Protein AF-R0HF66-F1 (afdb_monomer_lite)

Secondary structure (DSSP, 8-state):
-HHHHHHHHHHHHHHHHHHHS-HHHHHHHHHHHTT-GGG--HHHHHHHHHS-HHHHHHH-TT-TTHHHHHHHHHHHHH---

Organism: NCBI:txid81985

pLDDT: mean 76.88, std 8.96, range [42.12, 85.56]

Foldseek 3Di:
DVVVVVLVVVQVVLVVLVVVPPPQLVVCLVCVVVVSLVSHDLSSLVSLVVRDLVSCCSVCVPCSCSSVVSNVSSCVPPVDD

Radius of gyration: 13.15 Å; chains: 1; bounding box: 32×25×34 Å

Structure (mmCIF, N/CA/C/O backbone):
data_AF-R0HF66-F1
#
_entry.id   AF-R0HF66-F1
#
loop_
_atom_site.group_PDB
_atom_site.id
_atom_site.type_symbol
_atom_site.label_atom_id
_atom_site.label_alt_id
_atom_site.label_comp_id
_atom_site.label_asym_id
_atom_site.label_entity_id
_atom_site.label_seq_id
_atom_site.pdbx_PDB_ins_code
_atom_site.Cartn_x
_atom_site.Cartn_y
_atom_site.Cartn_z
_atom_site.occupancy
_atom_site.B_iso_or_equiv
_atom_site.auth_seq_id
_atom_site.auth_comp_id
_atom_site.auth_asym_id
_atom_site.auth_atom_id
_atom_site.pdbx_PDB_model_num
ATOM 1 N N . MET A 1 1 ? -22.777 8.234 19.292 1.00 42.12 1 MET A N 1
ATOM 2 C CA . MET A 1 1 ? -21.493 8.638 19.914 1.00 42.12 1 MET A CA 1
ATOM 3 C C . MET A 1 1 ? -20.394 7.568 19.821 1.00 42.12 1 MET A C 1
ATOM 5 O O . MET A 1 1 ? -19.237 7.949 19.831 1.00 42.12 1 MET A O 1
ATOM 9 N N . LEU A 1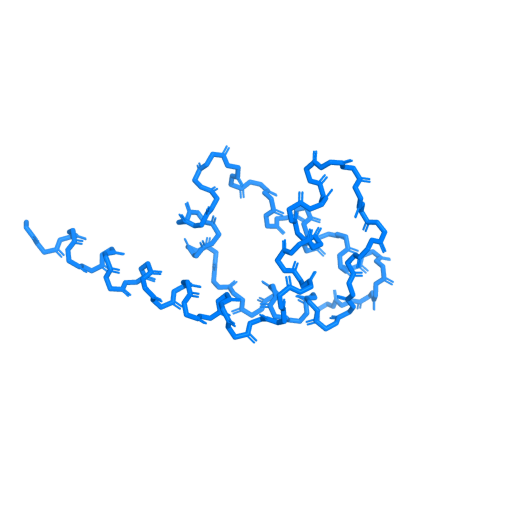 2 ? -20.705 6.273 19.645 1.00 52.38 2 LEU A N 1
ATOM 10 C CA . LEU A 1 2 ? -19.693 5.201 19.512 1.00 52.38 2 LEU A CA 1
ATOM 11 C C . LEU A 1 2 ? -18.978 5.149 18.145 1.00 52.38 2 LEU A C 1
ATOM 13 O O . LEU A 1 2 ? -17.815 4.774 18.072 1.00 52.38 2 LEU A O 1
ATOM 17 N N . VAL A 1 3 ? -19.645 5.573 17.066 1.00 53.44 3 VAL A N 1
ATOM 18 C CA . VAL A 1 3 ? -19.116 5.474 15.689 1.00 53.44 3 VAL A CA 1
ATOM 19 C C . VAL A 1 3 ? -17.873 6.347 15.480 1.00 53.44 3 VAL A C 1
ATOM 21 O O . VAL A 1 3 ? -16.938 5.943 14.801 1.00 53.44 3 VAL A O 1
ATOM 24 N N . ASN A 1 4 ? -17.823 7.519 16.118 1.00 55.84 4 ASN A N 1
ATOM 25 C CA . ASN A 1 4 ? -16.705 8.447 15.956 1.00 55.84 4 ASN A CA 1
ATOM 26 C C . ASN A 1 4 ? -15.435 7.951 16.667 1.00 55.84 4 ASN A C 1
ATOM 28 O O . ASN A 1 4 ? -14.343 8.165 16.167 1.00 55.84 4 ASN A O 1
ATOM 32 N N . TRP A 1 5 ? -15.568 7.254 17.799 1.00 55.75 5 TRP A N 1
ATOM 33 C CA . TRP A 1 5 ? -14.424 6.689 18.525 1.00 55.75 5 TRP A CA 1
ATOM 34 C C . TRP A 1 5 ? -13.789 5.515 17.778 1.00 55.75 5 TRP A C 1
ATOM 36 O O . TRP A 1 5 ? -12.571 5.459 17.655 1.00 55.75 5 TRP A O 1
ATOM 46 N N . VAL A 1 6 ? -14.613 4.623 17.216 1.00 60.72 6 VAL A N 1
ATOM 47 C CA . VAL A 1 6 ? -14.127 3.480 16.426 1.00 60.72 6 VAL A CA 1
ATOM 48 C C . VAL A 1 6 ? -13.408 3.950 15.160 1.00 60.72 6 VAL A C 1
AT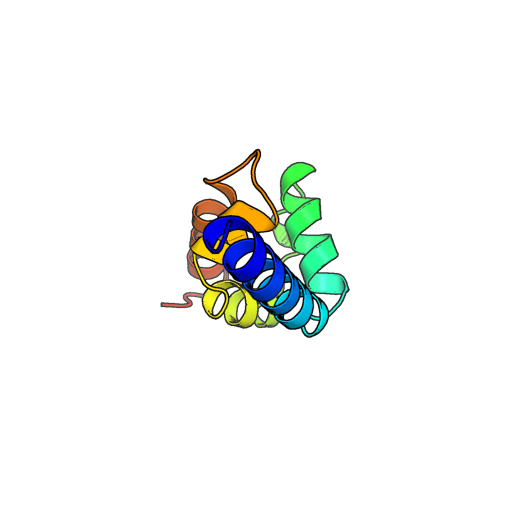OM 50 O O . V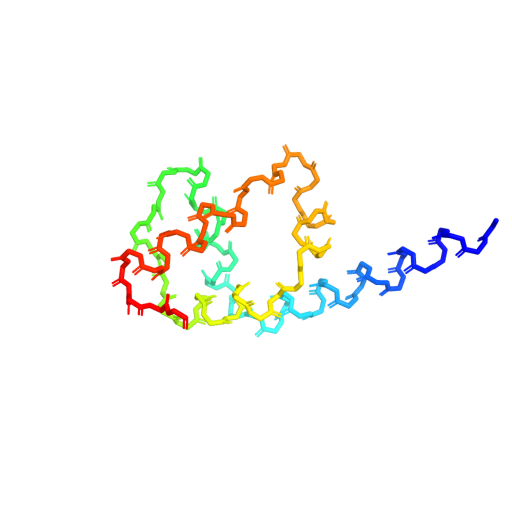AL A 1 6 ? -12.350 3.424 14.834 1.00 60.72 6 VAL A O 1
ATOM 53 N N . ILE A 1 7 ? -13.936 4.970 14.474 1.00 64.00 7 ILE A N 1
ATOM 54 C CA . ILE A 1 7 ? -13.285 5.542 13.286 1.00 64.00 7 ILE A CA 1
ATOM 55 C C . ILE A 1 7 ? -11.940 6.189 13.644 1.00 64.00 7 ILE A C 1
ATOM 57 O O . ILE A 1 7 ? -10.977 5.998 12.909 1.00 64.00 7 ILE A O 1
ATOM 61 N N . TRP A 1 8 ? -11.849 6.898 14.774 1.00 61.50 8 TRP A N 1
ATOM 62 C CA . TRP A 1 8 ? -10.588 7.490 15.234 1.00 61.50 8 TRP A CA 1
ATOM 63 C C . TRP A 1 8 ? -9.534 6.428 15.571 1.00 61.50 8 TRP A C 1
ATOM 65 O O . TRP A 1 8 ? -8.427 6.496 15.048 1.00 61.50 8 TRP A O 1
ATOM 75 N N . SER A 1 9 ? -9.883 5.398 16.349 1.00 66.81 9 SER A N 1
ATOM 76 C CA . SER A 1 9 ? -8.944 4.308 16.663 1.00 66.81 9 SER A CA 1
ATOM 77 C C . SER A 1 9 ? -8.478 3.560 15.411 1.00 66.81 9 SER A C 1
ATOM 79 O O . SER A 1 9 ? -7.296 3.258 15.272 1.00 66.81 9 SER A O 1
ATOM 81 N N . PHE A 1 10 ? -9.385 3.319 14.463 1.00 72.50 10 PHE A N 1
ATOM 82 C CA . PHE A 1 10 ? -9.050 2.645 13.211 1.00 72.50 10 PHE A CA 1
ATOM 83 C C . PHE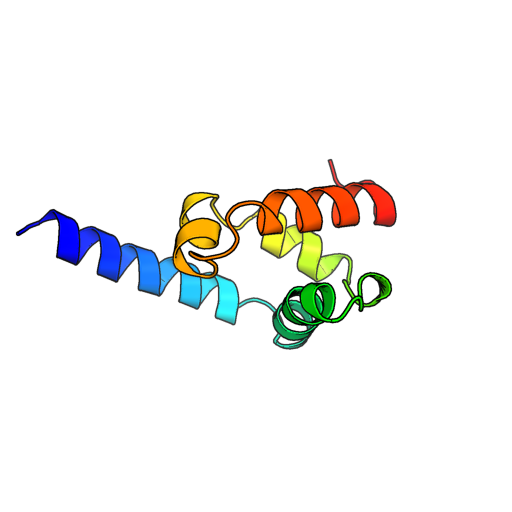 A 1 10 ? -8.182 3.521 12.288 1.00 72.50 10 PHE A C 1
ATOM 85 O O . PHE A 1 10 ? -7.304 3.023 11.587 1.00 72.50 10 PHE A O 1
ATOM 92 N N . GLN A 1 11 ? -8.371 4.843 12.317 1.00 75.00 11 GLN A N 1
ATOM 93 C CA . GLN A 1 11 ? -7.523 5.792 11.602 1.00 75.00 11 GLN A CA 1
ATOM 94 C C . GLN A 1 11 ? -6.080 5.760 12.122 1.00 75.00 11 GLN A C 1
ATOM 96 O O . GLN A 1 11 ? -5.153 5.688 11.313 1.00 75.00 11 GLN A O 1
ATOM 101 N N . ASP A 1 12 ? -5.875 5.761 13.440 1.00 77.88 12 ASP A N 1
ATOM 102 C CA . ASP A 1 12 ? -4.539 5.666 14.040 1.00 77.88 12 ASP A CA 1
ATOM 103 C C . ASP A 1 12 ? -3.815 4.363 13.665 1.00 77.88 12 ASP A C 1
ATOM 105 O O . ASP A 1 12 ? -2.620 4.389 13.363 1.00 77.88 12 ASP A O 1
ATOM 109 N N . GLU A 1 13 ? -4.530 3.236 13.603 1.00 80.75 13 GLU A N 1
ATOM 110 C CA . GLU A 1 13 ? -3.980 1.954 13.144 1.00 80.75 13 GLU A CA 1
ATOM 111 C C . GLU A 1 13 ? -3.532 2.017 11.679 1.00 80.75 13 GLU A C 1
ATOM 113 O O . GLU A 1 13 ? -2.394 1.667 11.367 1.00 80.75 13 GLU A O 1
ATOM 118 N N . CYS A 1 14 ? -4.371 2.551 10.787 1.00 81.44 14 CYS A N 1
ATOM 119 C CA . CYS A 1 14 ? -4.031 2.721 9.375 1.00 81.44 14 CYS A CA 1
ATOM 120 C C . CYS A 1 14 ? -2.802 3.621 9.170 1.00 81.44 14 CYS A C 1
ATOM 122 O O . CYS A 1 14 ? -1.922 3.308 8.366 1.00 81.44 14 CYS A O 1
ATOM 124 N N . TRP A 1 15 ? -2.711 4.728 9.913 1.00 77.19 15 TRP A N 1
ATOM 125 C CA . TRP A 1 15 ? -1.544 5.609 9.873 1.00 77.19 15 TRP A CA 1
ATOM 126 C C . TRP A 1 15 ? -0.306 4.971 10.503 1.00 77.19 15 TRP A C 1
ATOM 128 O O . TRP A 1 15 ? 0.804 5.235 10.047 1.00 77.19 15 TRP A O 1
ATOM 138 N N . SER A 1 16 ? -0.466 4.137 11.531 1.00 79.00 16 SER A N 1
ATOM 139 C CA . SER A 1 16 ? 0.630 3.387 12.149 1.00 79.00 16 SER A CA 1
ATOM 140 C C . SER A 1 16 ? 1.210 2.356 11.182 1.00 79.00 16 SER A C 1
ATOM 142 O O . SER A 1 16 ? 2.421 2.333 10.973 1.00 79.00 16 SER A O 1
ATOM 144 N N . GLU A 1 17 ? 0.361 1.573 10.510 1.00 76.38 17 GLU A N 1
ATOM 145 C CA . GLU A 1 17 ? 0.781 0.642 9.456 1.00 76.38 17 GLU A CA 1
ATOM 146 C C . GLU A 1 17 ? 1.452 1.380 8.291 1.00 76.38 17 GLU A C 1
ATOM 148 O O . GLU A 1 17 ? 2.522 0.983 7.829 1.00 76.38 17 GLU A O 1
ATOM 153 N N . LEU A 1 18 ? 0.909 2.531 7.879 1.00 75.25 18 LEU A N 1
ATOM 154 C CA . LEU A 1 18 ? 1.540 3.351 6.849 1.00 75.25 18 LEU A CA 1
ATOM 155 C C . LEU A 1 18 ? 2.910 3.889 7.292 1.00 75.25 18 LEU A C 1
ATOM 157 O O . LEU A 1 18 ? 3.842 3.875 6.498 1.00 75.25 18 LEU A O 1
ATOM 161 N N . LYS A 1 19 ? 3.074 4.304 8.553 1.00 73.38 19 LYS A N 1
ATOM 162 C CA . LYS A 1 19 ? 4.364 4.761 9.107 1.00 73.38 19 LYS A CA 1
ATOM 163 C C . LYS A 1 19 ? 5.398 3.644 9.252 1.00 73.38 19 LYS A C 1
ATOM 165 O O . LYS A 1 19 ? 6.590 3.934 9.243 1.00 73.38 19 LYS A O 1
ATOM 170 N N . LYS A 1 20 ? 4.969 2.383 9.389 1.00 72.81 20 LYS A N 1
ATOM 171 C CA . LYS A 1 20 ? 5.872 1.218 9.319 1.00 72.81 20 LYS A CA 1
ATOM 172 C C . LYS A 1 20 ? 6.407 1.004 7.904 1.00 72.81 20 LYS A C 1
ATOM 174 O O . LYS A 1 20 ? 7.459 0.392 7.730 1.00 72.81 20 LYS A O 1
ATOM 179 N N . THR A 1 21 ? 5.699 1.514 6.898 1.00 71.31 21 THR A N 1
ATOM 180 C CA . THR A 1 21 ? 6.177 1.535 5.518 1.00 71.31 21 THR A CA 1
ATOM 181 C C . THR A 1 21 ? 7.404 2.446 5.428 1.00 71.31 21 THR A C 1
ATOM 183 O O . THR A 1 21 ? 7.379 3.545 5.986 1.00 71.31 21 THR A O 1
ATOM 186 N N . PRO A 1 22 ? 8.474 2.048 4.715 1.00 76.88 22 PRO A N 1
ATOM 187 C CA . PRO A 1 22 ? 9.591 2.945 4.449 1.00 76.88 22 PRO A CA 1
ATOM 188 C C . PRO A 1 22 ? 9.085 4.283 3.909 1.00 76.88 22 PRO A C 1
ATOM 190 O O . PRO A 1 22 ? 8.205 4.299 3.049 1.00 76.88 22 PRO A O 1
ATOM 193 N N . HIS A 1 23 ? 9.644 5.394 4.391 1.00 72.88 23 HIS A N 1
ATOM 194 C CA . HIS A 1 23 ? 9.206 6.745 4.008 1.00 72.88 23 HIS A CA 1
ATOM 195 C C . HIS A 1 23 ? 9.202 6.928 2.478 1.00 72.88 23 HIS A C 1
ATOM 197 O O . HIS A 1 23 ? 8.280 7.490 1.895 1.00 72.88 23 HIS A O 1
ATOM 203 N N . GLU A 1 24 ? 10.167 6.280 1.827 1.00 75.62 24 GLU A N 1
ATOM 204 C CA . GLU A 1 24 ? 10.313 6.151 0.379 1.00 75.62 24 GLU A CA 1
ATOM 205 C C . GLU A 1 24 ? 9.054 5.609 -0.314 1.00 75.62 24 GLU A C 1
ATOM 207 O O . GLU A 1 24 ? 8.730 6.005 -1.424 1.00 75.62 24 GLU A O 1
ATOM 212 N N . CYS A 1 25 ? 8.324 4.684 0.309 1.00 80.00 25 CYS A N 1
ATOM 213 C CA . CYS A 1 25 ? 7.099 4.136 -0.257 1.00 80.00 25 CYS A CA 1
ATOM 214 C C . CYS A 1 25 ? 5.960 5.140 -0.245 1.00 80.00 25 CYS A C 1
ATOM 216 O O . CYS A 1 25 ? 5.225 5.211 -1.225 1.00 80.00 25 CYS A O 1
ATOM 218 N N . PHE A 1 26 ? 5.821 5.910 0.833 1.00 78.62 26 PHE A N 1
ATOM 219 C CA . PHE A 1 26 ? 4.821 6.966 0.891 1.00 78.62 26 PHE A CA 1
ATOM 220 C C . PHE A 1 26 ? 5.138 8.072 -0.123 1.00 78.62 26 PHE A C 1
ATOM 222 O O . PHE A 1 26 ? 4.251 8.501 -0.862 1.00 78.62 26 PHE A O 1
ATOM 229 N N . ASP A 1 27 ? 6.410 8.447 -0.256 1.00 82.06 27 ASP A N 1
ATOM 230 C CA . ASP A 1 27 ? 6.870 9.389 -1.281 1.00 82.06 27 ASP A CA 1
ATOM 231 C C . ASP A 1 27 ? 6.641 8.861 -2.703 1.00 82.06 27 ASP A C 1
ATOM 233 O O . ASP A 1 27 ? 6.201 9.603 -3.578 1.00 82.06 27 ASP A O 1
ATOM 237 N N . ASN A 1 28 ? 6.846 7.564 -2.943 1.00 81.81 28 ASN A N 1
ATOM 238 C CA . ASN A 1 28 ? 6.546 6.949 -4.236 1.00 81.81 28 ASN A CA 1
ATOM 239 C C . ASN A 1 28 ? 5.041 6.945 -4.524 1.00 81.81 28 ASN A C 1
ATOM 241 O O . ASN A 1 28 ? 4.634 7.256 -5.640 1.00 81.81 28 ASN A O 1
ATOM 245 N N . ILE A 1 29 ? 4.213 6.610 -3.526 1.00 79.00 29 ILE A N 1
ATOM 246 C CA . ILE A 1 29 ? 2.747 6.614 -3.637 1.00 79.00 29 ILE A CA 1
ATOM 247 C C . ILE A 1 29 ? 2.248 8.024 -3.938 1.00 79.00 29 ILE A C 1
ATOM 249 O O . ILE A 1 29 ? 1.438 8.211 -4.839 1.00 79.00 29 ILE A O 1
ATOM 253 N N . THR A 1 30 ? 2.749 9.030 -3.226 1.00 79.50 30 THR A N 1
ATOM 254 C CA . THR A 1 30 ? 2.386 10.423 -3.502 1.00 79.50 30 THR A CA 1
ATOM 255 C C . THR A 1 30 ? 2.968 10.904 -4.837 1.00 79.50 30 THR A C 1
ATOM 257 O O . THR A 1 30 ? 2.335 11.668 -5.562 1.00 79.50 30 THR A O 1
ATOM 260 N N . GLY A 1 31 ? 4.126 10.380 -5.238 1.00 81.25 31 GLY A N 1
ATOM 261 C CA . GLY A 1 31 ? 4.746 10.598 -6.539 1.00 81.25 31 GLY A CA 1
ATOM 262 C C . GLY A 1 31 ? 3.885 10.152 -7.722 1.00 81.25 31 GLY A C 1
ATOM 263 O O . GLY A 1 31 ? 3.943 10.798 -8.767 1.00 81.25 31 GLY A O 1
ATOM 264 N N . ILE A 1 32 ? 3.027 9.138 -7.563 1.00 80.25 32 ILE A N 1
ATOM 265 C CA . ILE A 1 32 ? 2.032 8.716 -8.572 1.00 80.25 32 ILE A CA 1
ATOM 266 C C . ILE A 1 32 ? 1.127 9.886 -8.967 1.00 80.25 32 ILE A C 1
ATOM 268 O O . ILE A 1 32 ? 0.866 10.071 -10.154 1.00 80.25 32 ILE A O 1
ATOM 272 N N . PHE A 1 33 ? 0.717 10.734 -8.015 1.00 77.62 33 PHE A N 1
ATOM 273 C CA . PHE A 1 33 ? -0.085 11.929 -8.318 1.00 77.62 33 PHE A CA 1
ATOM 274 C C . PHE A 1 33 ? 0.673 12.949 -9.175 1.00 77.62 33 PHE A C 1
ATOM 276 O O . PHE A 1 33 ? 0.063 13.723 -9.905 1.00 77.62 33 PHE A O 1
ATOM 283 N N . HIS A 1 34 ? 2.004 12.920 -9.123 1.00 83.06 34 HIS A N 1
ATOM 284 C CA . HIS A 1 34 ? 2.892 13.729 -9.955 1.00 83.06 34 HIS A CA 1
ATOM 285 C C . HIS A 1 34 ? 3.352 12.995 -11.229 1.00 83.06 34 HIS A C 1
ATOM 287 O O . HIS A 1 34 ? 4.243 13.476 -11.925 1.00 83.06 34 HIS A O 1
ATOM 293 N N . GLY A 1 35 ? 2.787 11.821 -11.535 1.00 79.62 35 GLY A N 1
ATOM 294 C CA . GLY A 1 35 ? 3.154 11.011 -12.698 1.00 79.62 35 GLY A CA 1
ATOM 295 C C . GLY A 1 35 ? 4.421 10.163 -12.524 1.00 79.62 35 GLY A C 1
ATOM 296 O O . GLY A 1 35 ? 4.904 9.570 -13.489 1.00 79.62 35 GLY A O 1
ATOM 297 N N . ARG A 1 36 ? 4.972 10.057 -11.308 1.00 80.19 36 ARG A N 1
ATOM 298 C CA . ARG A 1 36 ? 6.200 9.295 -10.998 1.00 80.19 36 ARG A CA 1
ATOM 299 C C . ARG A 1 36 ? 5.920 7.819 -10.733 1.00 80.19 36 ARG A C 1
ATOM 301 O O . ARG A 1 36 ? 6.315 7.228 -9.733 1.00 80.19 36 ARG A O 1
ATOM 308 N N . PHE A 1 37 ? 5.248 7.194 -11.688 1.00 73.06 37 PHE A N 1
ATOM 309 C CA . PHE A 1 37 ? 4.794 5.811 -11.599 1.00 73.06 37 PHE A CA 1
ATOM 310 C C . PHE A 1 37 ? 5.936 4.782 -11.505 1.00 73.06 37 PHE A C 1
ATOM 312 O O . PHE A 1 37 ? 5.772 3.692 -10.956 1.00 73.06 37 PHE A O 1
ATOM 319 N N . HIS A 1 38 ? 7.109 5.121 -12.043 1.00 74.19 38 HIS A N 1
ATOM 320 C CA . HIS A 1 38 ? 8.249 4.210 -12.121 1.00 74.19 38 HIS A CA 1
ATOM 321 C C . HIS A 1 38 ? 8.993 4.049 -10.785 1.00 74.19 38 HIS A C 1
ATOM 323 O O . HIS A 1 38 ? 9.737 3.081 -10.624 1.00 74.19 38 HIS A O 1
ATOM 329 N N . GLU A 1 39 ? 8.775 4.942 -9.818 1.00 81.31 39 GLU A N 1
ATOM 330 C CA . GLU A 1 39 ? 9.541 4.988 -8.565 1.00 81.31 39 GLU A CA 1
ATOM 331 C C . GLU A 1 39 ? 9.060 3.954 -7.530 1.00 81.31 39 GLU A C 1
ATOM 333 O O . GLU A 1 39 ? 9.811 3.595 -6.626 1.00 81.31 39 GLU A O 1
ATOM 338 N N . ILE A 1 40 ? 7.864 3.369 -7.704 1.00 81.69 40 ILE A N 1
ATOM 339 C CA . ILE A 1 40 ? 7.327 2.358 -6.779 1.00 81.69 40 ILE A CA 1
ATOM 340 C C . ILE A 1 40 ? 8.240 1.131 -6.729 1.00 81.69 40 ILE A C 1
ATOM 342 O O . ILE A 1 40 ? 8.434 0.442 -7.736 1.00 81.69 40 ILE A O 1
ATOM 346 N N . LYS A 1 41 ? 8.762 0.828 -5.538 1.00 83.62 41 LYS A N 1
ATOM 347 C CA . LYS A 1 41 ? 9.572 -0.365 -5.261 1.00 83.62 41 LYS A CA 1
ATOM 348 C C . LYS A 1 41 ? 8.690 -1.574 -4.921 1.00 83.62 41 LYS A C 1
ATOM 350 O O . LYS A 1 41 ? 7.635 -1.429 -4.309 1.00 83.62 41 LYS A O 1
ATOM 355 N N . LYS A 1 42 ? 9.167 -2.790 -5.220 1.00 82.94 42 LYS A N 1
ATOM 356 C CA . LYS A 1 42 ? 8.460 -4.060 -4.932 1.00 82.94 42 LYS A CA 1
ATOM 357 C C . LYS A 1 42 ? 8.065 -4.205 -3.461 1.00 82.94 42 LYS A C 1
ATOM 359 O O . LYS A 1 42 ? 6.989 -4.699 -3.153 1.00 82.94 42 LYS A O 1
ATOM 364 N N . GLN A 1 43 ? 8.927 -3.756 -2.555 1.00 81.81 43 GLN A N 1
ATOM 365 C CA . GLN A 1 43 ? 8.680 -3.806 -1.112 1.00 81.81 43 GLN A CA 1
ATOM 366 C C . GLN A 1 43 ? 7.472 -2.943 -0.716 1.00 81.81 43 GLN A C 1
ATOM 368 O O . GLN A 1 43 ? 6.652 -3.373 0.087 1.00 81.81 43 GLN A O 1
ATOM 373 N N . CYS A 1 44 ? 7.304 -1.779 -1.353 1.00 81.50 44 CYS A N 1
ATOM 374 C CA . CYS A 1 44 ? 6.137 -0.921 -1.153 1.00 81.50 44 CYS A CA 1
ATOM 375 C C . CYS A 1 44 ? 4.851 -1.606 -1.601 1.00 81.50 44 CYS A C 1
ATOM 377 O O . CYS A 1 44 ? 3.830 -1.471 -0.942 1.00 81.50 44 CYS A O 1
ATOM 379 N N . CYS A 1 45 ? 4.910 -2.369 -2.692 1.00 84.56 45 CYS A N 1
ATOM 380 C CA . CYS A 1 45 ? 3.757 -3.099 -3.202 1.00 84.56 45 CYS A CA 1
ATOM 381 C C . CYS A 1 45 ? 3.231 -4.144 -2.219 1.00 84.56 45 CYS A C 1
ATOM 383 O O . CYS A 1 45 ? 2.025 -4.239 -2.047 1.00 84.56 45 CYS A O 1
ATOM 385 N N . VAL A 1 46 ? 4.116 -4.883 -1.544 1.00 82.88 46 VAL A N 1
ATOM 386 C CA . VAL A 1 46 ? 3.717 -5.871 -0.524 1.00 82.88 46 VAL A CA 1
ATOM 387 C C . VAL A 1 46 ? 3.018 -5.187 0.653 1.00 82.88 46 VAL A C 1
ATOM 389 O O . VAL A 1 46 ? 1.997 -5.665 1.135 1.00 82.88 46 VAL A O 1
ATOM 392 N N . ILE A 1 47 ? 3.534 -4.036 1.086 1.00 80.19 47 ILE A N 1
ATOM 393 C CA . ILE A 1 47 ? 2.959 -3.304 2.219 1.00 80.19 47 ILE A CA 1
ATOM 394 C C . ILE A 1 47 ? 1.616 -2.670 1.832 1.00 80.19 47 ILE A C 1
ATOM 396 O O . ILE A 1 47 ? 0.636 -2.792 2.562 1.00 80.19 47 ILE A O 1
ATOM 400 N N . VAL A 1 48 ? 1.533 -2.062 0.647 1.00 80.06 48 VAL A N 1
ATOM 401 C CA . VAL A 1 48 ? 0.280 -1.525 0.093 1.00 80.06 48 VAL A CA 1
ATOM 402 C C . VAL A 1 48 ? -0.777 -2.614 -0.065 1.00 80.06 48 VAL A C 1
ATOM 404 O O . VAL A 1 48 ? -1.949 -2.363 0.209 1.00 80.06 48 VAL A O 1
ATOM 407 N N . ASP A 1 49 ? -0.377 -3.811 -0.488 1.00 81.94 49 ASP A N 1
ATOM 408 C CA . ASP A 1 49 ? -1.287 -4.944 -0.611 1.00 81.94 49 ASP A CA 1
ATOM 409 C C . ASP A 1 49 ? -1.804 -5.429 0.752 1.00 81.94 49 ASP A C 1
ATOM 411 O O . ASP A 1 49 ? -2.982 -5.767 0.864 1.00 81.94 49 ASP A O 1
ATOM 415 N N . SER A 1 50 ? -0.962 -5.358 1.791 1.00 81.00 50 SER A N 1
ATOM 416 C CA . SER A 1 50 ? -1.331 -5.694 3.172 1.00 81.00 50 SER A CA 1
ATOM 417 C C . SER A 1 50 ? -2.229 -4.657 3.865 1.00 81.00 50 SER A C 1
ATOM 419 O O . SER A 1 50 ? -2.889 -4.980 4.853 1.00 81.00 50 SER A O 1
ATOM 421 N N . LEU A 1 51 ? -2.290 -3.418 3.359 1.00 81.56 51 LEU A N 1
ATOM 422 C CA . LEU A 1 51 ? -3.162 -2.376 3.902 1.00 81.56 51 LEU A CA 1
ATOM 423 C C . LEU A 1 51 ? -4.628 -2.633 3.533 1.00 81.56 51 LEU A C 1
ATOM 425 O O . LEU A 1 51 ? -4.983 -2.829 2.370 1.00 81.56 51 LEU A O 1
ATOM 429 N N . SER A 1 52 ? -5.498 -2.542 4.539 1.00 81.81 52 SER A N 1
ATOM 430 C CA . SER A 1 52 ? -6.942 -2.710 4.370 1.00 81.81 52 SER A CA 1
ATOM 431 C C . SER A 1 52 ? -7.564 -1.626 3.484 1.00 81.81 52 SER A C 1
ATOM 433 O O . SER A 1 52 ? -7.163 -0.463 3.500 1.00 81.81 52 SER A O 1
ATOM 435 N N . ASP A 1 53 ? -8.627 -1.984 2.768 1.00 78.88 53 ASP A N 1
ATOM 436 C CA . ASP A 1 53 ? -9.348 -1.098 1.837 1.00 78.88 53 ASP A CA 1
ATOM 437 C C . ASP A 1 53 ? -9.924 0.133 2.541 1.00 78.88 53 ASP A C 1
ATOM 439 O O . ASP A 1 53 ? -9.929 1.236 1.998 1.00 78.88 53 ASP A O 1
ATOM 443 N N . LEU A 1 54 ? -10.347 -0.050 3.790 1.00 80.69 54 LEU A N 1
ATOM 444 C CA . LEU A 1 54 ? -10.828 1.025 4.648 1.00 80.69 54 LEU A CA 1
ATOM 445 C C . LEU A 1 54 ? -9.715 2.028 4.988 1.00 80.69 54 LEU A C 1
ATOM 447 O O . LEU A 1 54 ? -9.979 3.226 5.041 1.00 80.69 54 LEU A O 1
ATOM 451 N N . CYS A 1 55 ? -8.465 1.577 5.138 1.00 83.62 55 CYS A N 1
ATOM 452 C CA . CYS A 1 55 ? -7.333 2.469 5.389 1.00 83.62 55 CYS A CA 1
ATOM 453 C C . CYS A 1 55 ? -7.061 3.390 4.205 1.00 83.62 55 CYS A C 1
ATOM 455 O O . CYS A 1 55 ? -6.786 4.572 4.397 1.00 83.62 55 CYS A O 1
ATOM 457 N N . TRP A 1 56 ? -7.200 2.882 2.979 1.00 82.62 56 TRP A N 1
ATOM 458 C CA . TRP A 1 56 ? -7.072 3.698 1.773 1.00 82.62 56 TRP A CA 1
ATOM 459 C C . TRP A 1 56 ? -8.105 4.822 1.724 1.00 82.62 56 TRP A C 1
ATOM 461 O O . TRP A 1 56 ? -7.752 5.948 1.386 1.00 82.62 56 TRP A O 1
ATOM 471 N N . LEU A 1 57 ? -9.349 4.543 2.121 1.00 82.00 57 LEU A N 1
ATOM 472 C CA . LEU A 1 57 ? -10.412 5.550 2.190 1.00 82.00 57 LEU A CA 1
ATOM 473 C C . LEU A 1 57 ? -10.174 6.595 3.289 1.00 82.00 57 LEU A C 1
ATOM 475 O O . LEU A 1 57 ? -10.604 7.734 3.144 1.00 82.00 57 LEU A O 1
ATOM 479 N N . ILE A 1 58 ? -9.487 6.230 4.372 1.00 82.56 58 ILE A N 1
ATOM 480 C CA . ILE A 1 58 ? -9.172 7.143 5.479 1.00 82.56 58 ILE A CA 1
ATOM 481 C C . ILE A 1 58 ? -7.953 8.015 5.162 1.00 82.56 58 ILE A C 1
ATOM 483 O O . ILE A 1 58 ? -7.963 9.211 5.444 1.00 82.56 58 ILE A O 1
ATOM 487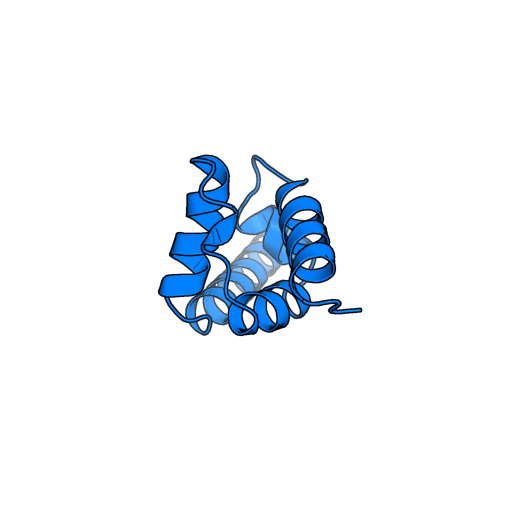 N N . ILE A 1 59 ? -6.905 7.430 4.576 1.00 78.94 59 ILE A N 1
ATOM 488 C CA . ILE A 1 59 ? -5.666 8.140 4.227 1.00 78.94 59 ILE A CA 1
ATOM 489 C C . ILE A 1 59 ? -5.886 9.010 2.978 1.00 78.94 59 ILE A C 1
ATOM 491 O O . ILE A 1 59 ? -5.414 10.144 2.922 1.00 78.94 59 ILE A O 1
ATOM 495 N N . PHE A 1 60 ? -6.636 8.504 1.993 1.00 81.31 60 PHE A N 1
ATOM 496 C CA . PHE A 1 60 ? -6.937 9.179 0.726 1.00 81.31 60 PHE A CA 1
ATOM 497 C C . PHE A 1 60 ? -8.454 9.313 0.495 1.00 81.31 60 PHE A C 1
ATOM 499 O O . PHE A 1 60 ? -8.992 8.749 -0.463 1.00 81.31 60 PHE A O 1
ATOM 506 N N . PRO A 1 61 ? -9.169 10.106 1.316 1.00 79.50 61 PRO A N 1
ATOM 507 C CA . PRO A 1 61 ? -10.625 10.238 1.220 1.00 79.50 61 PRO A CA 1
ATOM 508 C C . PRO A 1 61 ? -11.089 10.876 -0.094 1.00 79.50 61 PRO A C 1
ATOM 510 O O . PRO A 1 61 ? -12.195 10.619 -0.559 1.00 79.50 61 PRO A O 1
ATOM 513 N N . SER A 1 62 ? -10.240 11.691 -0.724 1.00 83.19 62 SER A N 1
ATOM 514 C CA . SER A 1 62 ? -10.525 12.333 -2.009 1.00 83.19 62 SER A CA 1
ATOM 515 C C . SER A 1 62 ? -10.287 11.428 -3.221 1.00 83.19 62 SER A C 1
ATOM 517 O O . SER A 1 62 ? -10.742 11.762 -4.314 1.00 83.19 62 SER A O 1
ATOM 519 N N . MET A 1 63 ? -9.575 10.305 -3.066 1.00 77.50 63 MET A N 1
ATOM 520 C CA . MET A 1 63 ? -9.162 9.442 -4.179 1.00 77.50 63 MET A CA 1
ATOM 521 C C . MET A 1 63 ? -9.329 7.952 -3.839 1.00 77.50 63 MET A C 1
ATOM 523 O O . MET A 1 63 ? -8.341 7.233 -3.691 1.00 77.50 63 MET A O 1
ATOM 527 N N . PRO A 1 64 ? -10.571 7.440 -3.784 1.00 77.62 64 PRO A N 1
ATO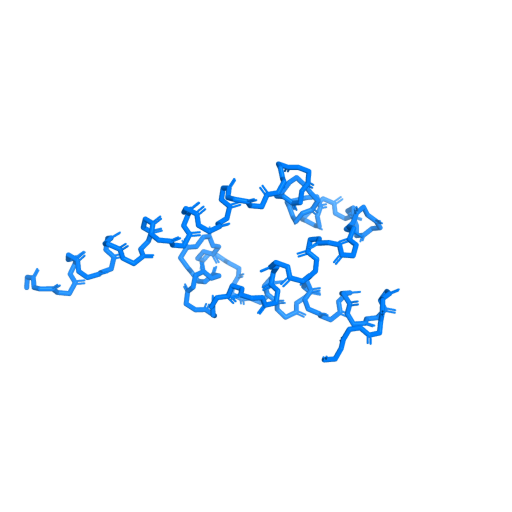M 528 C CA . PRO A 1 64 ? -10.847 6.046 -3.420 1.00 77.62 64 PRO A CA 1
ATOM 529 C C . PRO A 1 64 ? -10.262 5.023 -4.413 1.00 77.62 64 PRO A C 1
ATOM 531 O O . PRO A 1 64 ? -10.034 3.864 -4.074 1.00 77.62 64 PRO A O 1
ATOM 534 N N . TYR A 1 65 ? -9.983 5.448 -5.647 1.00 82.06 65 TYR A N 1
ATOM 535 C CA . TYR A 1 65 ? -9.419 4.620 -6.717 1.00 82.06 65 TYR A CA 1
ATOM 536 C C . TYR A 1 65 ? -7.890 4.480 -6.667 1.00 82.06 65 TYR A C 1
ATOM 538 O O . TYR A 1 65 ? -7.340 3.642 -7.384 1.00 82.06 65 TYR A O 1
ATOM 546 N N . ILE A 1 66 ? -7.191 5.244 -5.815 1.00 81.81 66 ILE A N 1
ATOM 547 C CA . ILE A 1 66 ? -5.720 5.219 -5.743 1.00 81.81 66 ILE A CA 1
ATOM 548 C C . ILE A 1 66 ? -5.187 3.819 -5.407 1.00 81.81 66 ILE A C 1
ATOM 550 O O . ILE A 1 66 ? -4.195 3.378 -5.980 1.00 81.81 66 ILE A O 1
ATOM 554 N N . ARG A 1 67 ? -5.906 3.070 -4.562 1.00 82.75 67 ARG A N 1
ATOM 555 C CA . ARG A 1 67 ? -5.573 1.685 -4.212 1.00 82.75 67 ARG A CA 1
ATOM 556 C C . ARG A 1 67 ? -5.510 0.792 -5.444 1.00 82.75 67 ARG A C 1
ATOM 558 O O . ARG A 1 67 ? -4.535 0.073 -5.631 1.00 82.75 67 ARG A O 1
ATOM 565 N N . PHE A 1 68 ? -6.561 0.815 -6.264 1.00 84.00 68 PHE A N 1
ATOM 566 C CA . PHE A 1 68 ? -6.641 -0.023 -7.460 1.00 84.00 68 PHE A CA 1
ATOM 567 C C . PHE A 1 68 ? -5.544 0.338 -8.454 1.00 84.00 68 PHE A C 1
ATOM 569 O O . PHE A 1 68 ? -4.958 -0.551 -9.065 1.00 84.00 68 PHE A O 1
ATOM 576 N N . MET A 1 69 ? -5.222 1.629 -8.559 1.00 84.38 69 MET A N 1
ATOM 577 C CA . MET A 1 69 ? -4.116 2.100 -9.382 1.00 84.38 69 MET A CA 1
ATOM 578 C C . MET A 1 69 ? -2.780 1.537 -8.884 1.00 84.38 69 MET A C 1
ATOM 580 O O . MET A 1 69 ? -2.062 0.914 -9.661 1.00 84.38 69 MET A O 1
ATOM 584 N N . ILE A 1 70 ? -2.476 1.662 -7.587 1.00 82.94 70 ILE A N 1
ATOM 585 C CA . ILE A 1 70 ? -1.218 1.153 -7.022 1.00 82.94 70 ILE A CA 1
ATOM 586 C C . ILE A 1 70 ? -1.141 -0.370 -7.135 1.00 82.94 70 ILE A C 1
ATOM 588 O O . ILE A 1 70 ? -0.119 -0.880 -7.586 1.00 82.94 70 ILE A O 1
ATOM 592 N N . LYS A 1 71 ? -2.214 -1.102 -6.800 1.00 83.81 71 LYS A N 1
ATOM 593 C CA . LYS A 1 71 ? -2.259 -2.564 -6.967 1.00 83.81 71 LYS A CA 1
ATOM 594 C C . LYS A 1 71 ? -2.032 -2.963 -8.421 1.00 83.81 71 LYS A C 1
ATOM 596 O O . LYS A 1 71 ? -1.154 -3.773 -8.688 1.00 83.81 71 LYS A O 1
ATOM 601 N N . GLY A 1 72 ? -2.739 -2.338 -9.364 1.00 85.06 72 GLY A N 1
ATOM 602 C CA . GLY A 1 72 ? -2.571 -2.605 -10.792 1.00 85.06 72 GLY A CA 1
ATOM 603 C C . GLY A 1 72 ? -1.144 -2.347 -11.274 1.00 85.06 72 GLY A C 1
ATOM 604 O O . GLY A 1 72 ? -0.575 -3.167 -11.990 1.00 85.06 72 GLY A O 1
ATOM 605 N N . MET A 1 73 ? -0.519 -1.259 -10.823 1.00 83.50 73 MET A N 1
ATOM 606 C CA . MET A 1 73 ? 0.879 -0.962 -11.134 1.00 83.50 73 MET A CA 1
ATOM 607 C C . MET A 1 73 ? 1.847 -1.973 -10.517 1.00 83.50 73 MET A C 1
ATOM 609 O O . MET A 1 73 ? 2.804 -2.389 -11.165 1.00 83.50 73 MET A O 1
ATOM 613 N N . CYS A 1 74 ? 1.602 -2.381 -9.277 1.00 84.81 74 CYS A N 1
ATOM 614 C CA . CYS A 1 74 ? 2.392 -3.384 -8.581 1.00 84.81 74 CYS A CA 1
ATOM 615 C C . CYS A 1 74 ? 2.310 -4.754 -9.264 1.00 84.81 74 CYS A C 1
ATOM 617 O O . CYS A 1 74 ? 3.343 -5.394 -9.471 1.00 84.81 74 CYS A O 1
ATOM 619 N N . THR A 1 75 ? 1.118 -5.170 -9.690 1.00 85.56 75 THR A N 1
ATOM 620 C CA . THR A 1 75 ? 0.911 -6.387 -10.481 1.00 85.56 75 THR A CA 1
ATOM 621 C C . THR A 1 75 ? 1.569 -6.269 -11.856 1.00 85.56 75 THR A C 1
ATOM 623 O O . THR A 1 75 ? 2.302 -7.169 -12.251 1.00 85.56 75 THR A O 1
ATOM 626 N N . ALA A 1 76 ? 1.410 -5.144 -12.559 1.00 84.06 76 ALA A N 1
ATOM 627 C CA . ALA A 1 76 ? 2.016 -4.940 -13.876 1.00 84.06 76 ALA A CA 1
ATOM 628 C C . ALA A 1 76 ? 3.555 -4.910 -13.832 1.00 84.06 76 ALA A C 1
ATOM 630 O O . ALA A 1 76 ? 4.210 -5.435 -14.728 1.00 84.06 76 ALA A O 1
ATOM 631 N N . LYS A 1 77 ? 4.142 -4.307 -12.790 1.00 82.31 77 LYS A N 1
ATOM 632 C CA . LYS A 1 77 ? 5.597 -4.138 -12.662 1.00 82.31 77 LYS A CA 1
ATOM 633 C C . LYS A 1 77 ? 6.297 -5.362 -12.071 1.00 82.31 77 LYS A C 1
ATOM 635 O O . LYS A 1 77 ? 7.442 -5.631 -12.425 1.00 82.31 77 LYS A O 1
ATOM 640 N N . TYR A 1 78 ? 5.648 -6.079 -11.153 1.00 82.12 78 TYR A N 1
ATOM 641 C CA . TYR A 1 78 ? 6.288 -7.145 -10.374 1.00 82.12 78 TYR A CA 1
ATOM 642 C C . TYR A 1 78 ? 5.598 -8.507 -10.454 1.00 82.12 78 TYR A C 1
ATOM 644 O O . TYR A 1 78 ? 6.119 -9.456 -9.868 1.00 82.12 78 TYR A O 1
ATOM 652 N N . GLY A 1 79 ? 4.453 -8.621 -11.132 1.00 68.94 79 GLY A N 1
ATOM 653 C CA . GLY A 1 79 ? 3.676 -9.862 -11.187 1.00 68.94 79 GLY A CA 1
ATOM 654 C C . GLY A 1 79 ? 3.164 -10.316 -9.818 1.00 68.94 79 GLY A C 1
ATOM 655 O O . GLY A 1 79 ? 2.953 -11.507 -9.620 1.00 68.94 79 GLY A O 1
ATOM 656 N N . LEU A 1 80 ? 3.035 -9.391 -8.857 1.00 61.22 80 LEU A N 1
ATOM 657 C CA . LEU A 1 80 ? 2.456 -9.665 -7.540 1.00 61.22 80 LEU A CA 1
ATOM 658 C C . LEU A 1 80 ? 0.960 -9.964 -7.725 1.00 61.22 80 LEU A C 1
ATOM 660 O O . LEU A 1 80 ? 0.227 -9.118 -8.248 1.00 61.22 80 LEU A O 1
ATOM 664 N N . HIS A 1 81 ? 0.570 -11.180 -7.347 1.00 51.94 81 HIS A N 1
ATOM 665 C CA . HIS A 1 81 ? -0.787 -11.717 -7.359 1.00 51.94 81 HIS A CA 1
ATOM 666 C C . HIS A 1 81 ? -1.198 -12.044 -5.928 1.00 51.94 81 HIS A C 1
ATOM 668 O O . HIS A 1 81 ? -0.323 -12.571 -5.198 1.00 51.94 81 HIS A O 1
#

InterPro domains:
  IPR008502 Prolamin-like domain [PF05617] (13-64)

Sequence (81 aa):
MLVNWVIWSFQDECWSELKKTPHECFDNITGIFHGRFHEIKKQCCVIVDSLSDLCWLIIFPSMPYIRFMIKGMCTAKYGLH